Protein AF-A0A3D0DY41-F1 (afdb_monomer)

Sequence (118 aa):
APSTVELVRACVLKWLREGAAEPRDGEQPHQATGTLRCLPVLEVGIDTSFGDLGIDSLASVPLALELETASGVPIGAELLYDYPTVRELAAYIDIQRDSQRDSQRGGAPAPATAGAGN

Foldseek 3Di:
DPQLLVLLVVLVLVCLVVDQDPDPDDDDPPDPPCPPPDDPPPDQDQADFPVNVVCDLVNLAVSQVSSCVSLVFRGHSVVCVVVRGSNSVSVVSVVRVVVVVVCVVVPDPDPDDDDDDD

Nearest PDB structures (foldseek):
  7s6b-assembly1_E  TM=7.952E-01  e=5.444E-03  Streptomyces lasalocidi
  2xz1-assembly1_D  TM=8.265E-01  e=3.017E-02  Spinacia oleracea
  8h6s-assembly1_C  TM=7.955E-01  e=3.017E-02  Streptomyces halstedii
  8qrx-assembly1_A  TM=7.046E-01  e=4.839E-02  Streptomyces regensis
  7b2b-assembly1_A  TM=7.881E-01  e=1.486E-01  Xenorhabdus cabanillasii JM26

Solvent-accessible surface area (backbone atoms only — not comparable to full-atom values): 7452 Å² total; per-residue (Å²): 127,85,52,59,44,55,53,52,47,51,50,52,53,47,44,68,69,73,43,79,76,75,78,93,64,89,89,77,89,80,75,80,84,63,89,71,86,76,69,84,86,80,70,88,46,56,79,44,40,43,61,82,75,68,46,45,84,76,53,34,45,64,50,21,50,52,49,18,68,75,70,74,46,95,47,55,45,67,50,51,67,77,31,38,24,43,48,53,45,25,51,51,52,50,52,51,51,49,51,51,50,47,51,63,68,66,68,63,81,71,86,77,80,90,83,87,88,132

Secondary structure (DSSP, 8-state):
---HHHHHHHHHHHHHHH-SPPPSS-----------TT-------TT-BTTTTT--HHHHHHHHHHHHHHHSS---HHHHHH--BHHHHHHHHHHHHHHHHHHHHH------------

Structure (mmCIF, N/CA/C/O backbone):
data_AF-A0A3D0DY41-F1
#
_entry.id   AF-A0A3D0DY41-F1
#
loop_
_atom_site.group_PDB
_atom_site.id
_atom_site.type_symbol
_atom_site.label_atom_id
_atom_site.label_alt_id
_atom_site.label_comp_id
_atom_site.label_asym_id
_atom_site.label_entity_id
_atom_site.label_seq_id
_atom_site.pdbx_PDB_ins_code
_atom_site.Cartn_x
_atom_site.Cartn_y
_atom_site.Cartn_z
_atom_site.occupancy
_atom_site.B_iso_or_equiv
_atom_site.auth_seq_id
_atom_site.auth_comp_id
_atom_site.auth_asym_id
_atom_site.auth_atom_id
_atom_site.pdbx_PDB_model_num
ATOM 1 N N . ALA A 1 1 ? -16.839 5.447 5.499 1.00 45.06 1 ALA A N 1
ATOM 2 C CA . ALA A 1 1 ? -15.417 5.844 5.454 1.00 45.06 1 ALA A CA 1
ATOM 3 C C . ALA A 1 1 ? -14.803 5.199 4.220 1.00 45.06 1 ALA A C 1
ATOM 5 O O . ALA A 1 1 ? -15.272 4.114 3.884 1.00 45.06 1 ALA A O 1
ATOM 6 N N . PRO A 1 2 ? -13.853 5.838 3.517 1.00 60.34 2 PRO A N 1
ATOM 7 C CA . PRO A 1 2 ? -13.150 5.163 2.430 1.00 60.34 2 PRO A CA 1
ATOM 8 C C . PRO A 1 2 ? -12.522 3.881 2.986 1.00 60.34 2 PRO A C 1
ATOM 10 O O . PRO A 1 2 ? -11.922 3.904 4.062 1.00 60.34 2 PRO A O 1
ATOM 13 N N . SER A 1 3 ? -12.739 2.759 2.309 1.00 83.19 3 SER A N 1
ATOM 14 C CA . SER A 1 3 ? -12.147 1.480 2.696 1.00 83.19 3 SER A CA 1
ATOM 15 C C . SER A 1 3 ? -10.622 1.590 2.660 1.00 83.19 3 SER A C 1
ATOM 17 O O . SER A 1 3 ? -10.083 2.320 1.830 1.00 83.19 3 SER A O 1
ATOM 19 N N . THR A 1 4 ? -9.914 0.842 3.510 1.00 87.69 4 THR A N 1
ATOM 20 C CA . THR A 1 4 ? -8.437 0.772 3.513 1.00 87.69 4 THR A CA 1
ATOM 21 C C . THR A 1 4 ? -7.877 0.528 2.103 1.00 87.69 4 THR A C 1
ATOM 23 O O . THR A 1 4 ? -6.889 1.140 1.714 1.00 87.69 4 THR A O 1
ATOM 26 N N . VAL A 1 5 ? -8.594 -0.260 1.293 1.00 87.38 5 VAL A N 1
ATOM 27 C CA . VAL A 1 5 ? -8.327 -0.503 -0.136 1.00 87.38 5 VAL A CA 1
ATOM 28 C C . VAL A 1 5 ? -8.218 0.790 -0.952 1.00 87.38 5 VAL A C 1
ATOM 30 O O . VAL A 1 5 ? -7.272 0.956 -1.714 1.00 87.38 5 VAL A O 1
ATOM 33 N N . GLU A 1 6 ? -9.155 1.723 -0.782 1.00 87.38 6 GLU A N 1
ATOM 34 C CA . GLU A 1 6 ? -9.160 2.992 -1.520 1.00 87.38 6 GLU A CA 1
ATOM 35 C C . GLU A 1 6 ? -8.030 3.917 -1.062 1.00 87.38 6 GLU A C 1
ATOM 37 O O . GLU A 1 6 ? -7.478 4.649 -1.878 1.00 87.38 6 GLU A O 1
ATOM 42 N N . LEU A 1 7 ? -7.637 3.854 0.215 1.00 87.75 7 LEU A N 1
ATOM 43 C CA . LEU A 1 7 ? -6.477 4.593 0.717 1.00 87.75 7 LEU A CA 1
ATOM 44 C C . LEU A 1 7 ? -5.186 4.082 0.073 1.00 87.75 7 LEU A C 1
ATOM 46 O O . LEU A 1 7 ? -4.414 4.885 -0.450 1.00 87.75 7 LEU A O 1
ATOM 50 N N . VAL A 1 8 ? -4.974 2.763 0.073 1.00 87.38 8 VAL A N 1
ATOM 51 C CA . VAL A 1 8 ? -3.794 2.143 -0.550 1.00 87.38 8 VAL A CA 1
ATOM 52 C C . VAL A 1 8 ? -3.771 2.463 -2.043 1.00 87.38 8 VAL A C 1
ATOM 54 O O . VAL A 1 8 ? -2.768 2.957 -2.551 1.00 87.38 8 VAL A O 1
ATOM 57 N N . ARG A 1 9 ? -4.901 2.288 -2.736 1.00 87.94 9 ARG A N 1
ATOM 58 C CA . ARG A 1 9 ? -5.039 2.608 -4.162 1.00 87.94 9 ARG A CA 1
ATOM 59 C C . ARG A 1 9 ? -4.729 4.073 -4.464 1.00 87.94 9 ARG A C 1
ATOM 61 O O . ARG A 1 9 ? -3.968 4.356 -5.386 1.00 87.94 9 ARG A O 1
ATOM 68 N N . ALA A 1 10 ? -5.294 5.005 -3.699 1.00 86.75 10 ALA A N 1
ATOM 69 C CA . ALA A 1 10 ? -5.056 6.434 -3.882 1.00 86.75 10 ALA A CA 1
ATOM 70 C C . ALA A 1 10 ? -3.595 6.815 -3.606 1.00 86.75 10 ALA A C 1
ATOM 72 O O . ALA A 1 10 ? -3.042 7.644 -4.324 1.00 86.75 10 ALA A O 1
ATOM 73 N N . CYS A 1 11 ? -2.962 6.197 -2.605 1.00 87.31 11 CYS A N 1
ATOM 74 C CA . CYS A 1 11 ? -1.552 6.409 -2.285 1.00 87.31 11 CYS A CA 1
ATOM 75 C C . CYS A 1 11 ? -0.642 5.926 -3.424 1.00 87.31 11 CYS A C 1
ATOM 77 O O . CYS A 1 11 ? 0.195 6.690 -3.895 1.00 87.31 11 CYS A O 1
ATOM 79 N N . VAL A 1 12 ? -0.881 4.721 -3.948 1.00 84.56 12 VAL A N 1
ATOM 80 C CA . VAL A 1 12 ? -0.136 4.164 -5.089 1.00 84.56 12 VAL A CA 1
ATOM 81 C C . VAL A 1 12 ? -0.323 5.023 -6.342 1.00 84.56 12 VAL A C 1
ATOM 83 O O . VAL A 1 12 ? 0.650 5.378 -6.999 1.00 84.56 12 VAL A O 1
ATOM 86 N N . LEU A 1 13 ? -1.558 5.430 -6.657 1.00 84.81 13 LEU A N 1
ATOM 87 C CA . LEU A 1 13 ? -1.843 6.319 -7.791 1.00 84.81 13 LEU A CA 1
ATOM 88 C C . LEU A 1 13 ? -1.162 7.681 -7.650 1.00 84.81 13 LEU A C 1
ATOM 90 O O . LEU A 1 13 ? -0.638 8.217 -8.628 1.00 84.81 13 LEU A O 1
ATOM 94 N N . LYS A 1 14 ? -1.173 8.248 -6.441 1.00 84.38 14 LYS A N 1
ATOM 95 C CA . LYS A 1 14 ? -0.464 9.489 -6.134 1.00 84.38 14 LYS A CA 1
ATOM 96 C C . LYS A 1 14 ? 1.034 9.305 -6.370 1.00 84.38 14 LYS A C 1
ATOM 98 O O . LYS A 1 14 ? 1.616 10.095 -7.101 1.00 84.38 14 LYS A O 1
ATOM 103 N N . TRP A 1 15 ? 1.627 8.244 -5.834 1.00 82.88 15 TRP A N 1
ATOM 104 C CA . TRP A 1 15 ? 3.049 7.940 -5.984 1.00 82.88 15 TRP A CA 1
ATOM 105 C C . TRP A 1 15 ? 3.456 7.774 -7.458 1.00 82.88 15 TRP A C 1
ATOM 107 O O . TRP A 1 15 ? 4.412 8.396 -7.915 1.00 82.88 15 TRP A O 1
ATOM 117 N N . LEU A 1 16 ? 2.669 7.028 -8.242 1.00 79.44 16 LEU A N 1
ATOM 118 C CA . LEU A 1 16 ? 2.888 6.850 -9.683 1.00 79.44 16 LEU A CA 1
ATOM 119 C C . LEU A 1 16 ? 2.764 8.166 -10.469 1.00 79.44 16 LEU A C 1
ATOM 121 O O . LEU A 1 16 ? 3.457 8.354 -11.467 1.00 79.44 16 LEU A O 1
ATOM 125 N N . ARG A 1 17 ? 1.883 9.080 -10.039 1.00 77.50 17 ARG A N 1
ATOM 126 C CA . ARG A 1 17 ? 1.697 10.394 -10.673 1.00 77.50 17 ARG A CA 1
ATOM 127 C C . ARG A 1 17 ? 2.816 11.371 -10.330 1.00 77.50 17 ARG A C 1
ATOM 129 O O . ARG A 1 17 ? 3.235 12.123 -11.206 1.00 77.50 17 ARG A O 1
ATOM 136 N N . GLU A 1 18 ? 3.224 11.422 -9.069 1.00 75.88 18 GLU A N 1
ATOM 137 C CA . GLU A 1 18 ? 4.251 12.362 -8.608 1.00 75.88 18 GLU A CA 1
ATOM 138 C C . GLU A 1 18 ? 5.663 11.900 -8.995 1.00 75.88 18 GLU A C 1
ATOM 140 O O . GLU A 1 18 ? 6.578 12.717 -9.049 1.00 75.88 18 GLU A O 1
ATOM 145 N N . GLY A 1 19 ? 5.803 10.628 -9.386 1.00 63.12 19 GLY A N 1
ATOM 146 C CA . GLY A 1 19 ? 7.077 10.011 -9.719 1.00 63.12 19 GLY A CA 1
ATOM 147 C C . GLY A 1 19 ? 7.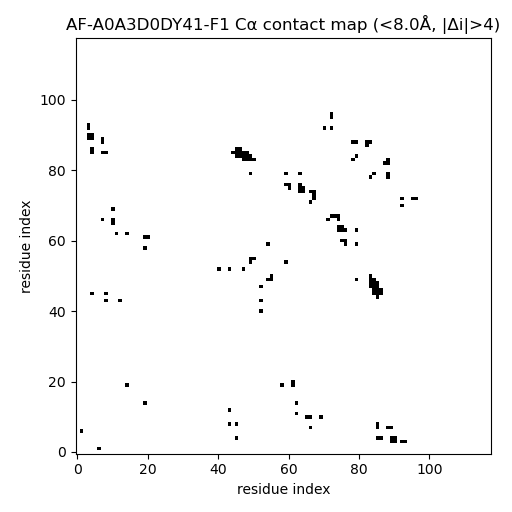794 9.591 -8.443 1.00 63.12 19 GLY A C 1
ATOM 148 O O . GLY A 1 19 ? 7.762 10.304 -7.441 1.00 63.12 19 GLY A O 1
ATOM 149 N N . ALA A 1 20 ? 8.414 8.409 -8.477 1.00 61.12 20 ALA A N 1
ATOM 150 C CA . ALA A 1 20 ? 9.213 7.881 -7.377 1.00 61.12 20 ALA A CA 1
ATOM 151 C C . ALA A 1 20 ? 10.115 8.986 -6.815 1.00 61.12 20 ALA A C 1
ATOM 153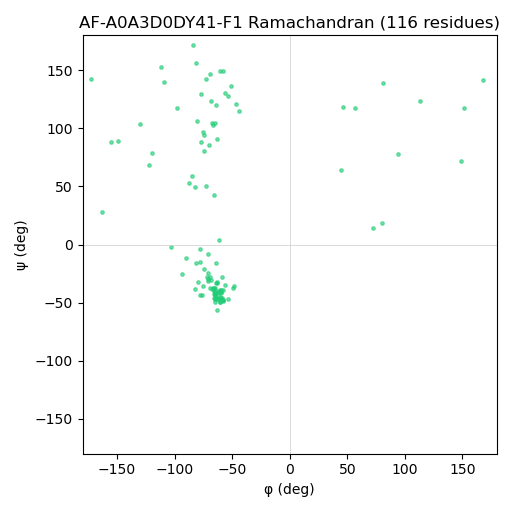 O O . ALA A 1 20 ? 10.963 9.501 -7.544 1.00 61.12 20 ALA A O 1
ATOM 154 N N . ALA A 1 21 ? 9.886 9.373 -5.555 1.00 49.88 21 ALA A N 1
ATOM 155 C CA . ALA A 1 21 ? 10.660 10.407 -4.886 1.00 49.88 21 ALA A CA 1
ATOM 156 C C . ALA A 1 21 ? 12.156 10.149 -5.119 1.00 49.88 21 ALA A C 1
ATOM 158 O O . ALA A 1 21 ? 12.652 9.063 -4.814 1.00 49.88 21 ALA A O 1
ATOM 159 N N . GLU A 1 22 ? 12.841 11.123 -5.721 1.00 47.94 22 GLU A N 1
ATOM 160 C CA . GLU A 1 22 ? 14.253 11.012 -6.077 1.00 47.94 22 GLU A CA 1
ATOM 161 C C . GLU A 1 22 ? 15.080 10.559 -4.854 1.00 47.94 22 GLU A C 1
ATOM 163 O O . GLU A 1 22 ? 14.852 11.053 -3.742 1.00 47.94 22 GLU A O 1
ATOM 168 N N . PRO A 1 23 ? 16.024 9.613 -5.016 1.00 51.62 23 PRO A N 1
ATOM 169 C CA . PRO A 1 23 ? 16.755 9.035 -3.896 1.00 51.62 23 PRO A CA 1
ATOM 170 C C . PRO A 1 23 ? 17.601 10.098 -3.183 1.00 51.62 23 PRO A C 1
ATOM 172 O O . PRO A 1 23 ? 18.503 10.703 -3.761 1.00 51.62 23 PRO A O 1
ATOM 175 N N . ARG A 1 24 ? 17.316 10.306 -1.892 1.00 53.88 24 ARG A N 1
ATOM 176 C CA . ARG A 1 24 ? 18.127 11.106 -0.962 1.00 53.88 24 ARG A CA 1
ATOM 177 C C . ARG A 1 24 ? 19.264 10.273 -0.362 1.00 53.88 24 ARG A C 1
ATOM 179 O O . ARG A 1 24 ? 19.298 10.103 0.845 1.00 53.88 24 ARG A O 1
ATOM 186 N N . ASP A 1 25 ? 20.142 9.722 -1.185 1.00 46.44 25 ASP A N 1
ATOM 187 C CA . ASP A 1 25 ? 21.561 9.531 -0.855 1.00 46.44 25 ASP A CA 1
ATOM 188 C C . ASP A 1 25 ? 22.275 9.032 -2.112 1.00 46.44 25 ASP A C 1
ATOM 190 O O . ASP A 1 25 ? 21.690 8.315 -2.924 1.00 46.44 25 ASP A O 1
ATOM 194 N N . GLY A 1 26 ? 23.501 9.499 -2.322 1.00 55.66 26 GLY A N 1
ATOM 195 C CA . GLY A 1 26 ? 24.220 9.341 -3.579 1.00 55.66 26 GLY A CA 1
ATOM 196 C C . GLY A 1 26 ? 24.408 7.888 -4.031 1.00 55.66 26 GLY A C 1
ATOM 197 O O . GLY A 1 26 ? 24.625 6.989 -3.228 1.00 55.66 26 GLY A O 1
ATOM 198 N N . GLU A 1 27 ? 24.453 7.742 -5.361 1.00 40.22 27 GLU A N 1
ATOM 199 C CA . GLU A 1 27 ? 25.106 6.654 -6.107 1.00 40.22 27 GLU A CA 1
ATOM 200 C C . GLU A 1 27 ? 24.239 5.437 -6.525 1.00 40.22 27 GLU A C 1
ATOM 202 O O . GLU A 1 27 ? 24.311 4.351 -5.964 1.00 40.22 27 GLU A O 1
ATOM 207 N N . GLN A 1 28 ? 23.441 5.606 -7.591 1.00 44.78 28 GLN A N 1
ATOM 208 C CA . GLN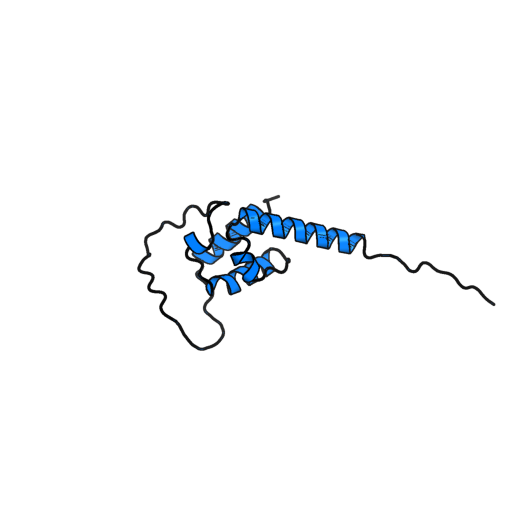 A 1 28 ? 23.664 5.079 -8.962 1.00 44.78 28 GLN A CA 1
ATOM 209 C C . GLN A 1 28 ? 22.317 4.830 -9.687 1.00 44.78 28 GLN A C 1
ATOM 211 O O . GLN A 1 28 ? 21.557 3.945 -9.291 1.00 44.78 28 GLN A O 1
ATOM 216 N N . PRO A 1 29 ? 22.020 5.517 -10.809 1.00 45.66 29 PRO A N 1
ATOM 217 C CA . PRO A 1 29 ? 20.887 5.181 -11.664 1.00 45.66 29 PRO A CA 1
ATOM 218 C C . PRO A 1 29 ? 21.244 3.957 -12.513 1.00 45.66 29 PRO A C 1
ATOM 220 O O .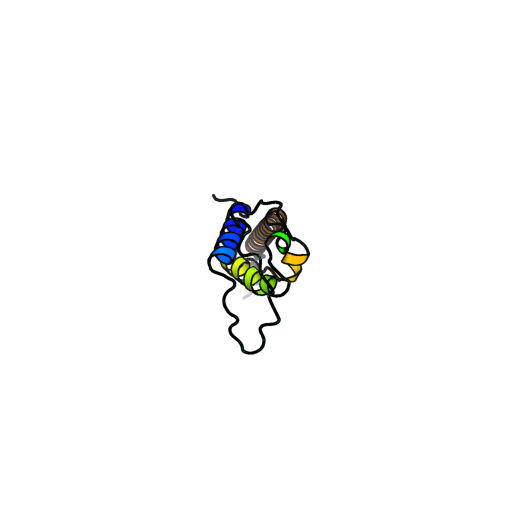 PRO A 1 29 ? 21.734 4.085 -13.639 1.00 45.66 29 PRO A O 1
ATOM 223 N N . HIS A 1 30 ? 21.008 2.745 -12.010 1.00 45.44 30 HIS A N 1
ATOM 224 C CA . HIS A 1 30 ? 21.042 1.590 -12.898 1.00 45.44 30 HIS A CA 1
ATOM 225 C C . HIS A 1 30 ? 19.773 1.582 -13.769 1.00 45.44 30 HIS A C 1
ATOM 227 O O . HIS A 1 30 ? 18.701 1.123 -13.402 1.00 45.44 30 HIS A O 1
ATOM 233 N N . GLN A 1 31 ? 19.909 2.154 -14.962 1.00 46.25 31 GLN A N 1
ATOM 234 C CA . GLN A 1 31 ? 19.230 1.707 -16.178 1.00 46.25 31 GLN A CA 1
ATOM 235 C C . GLN A 1 31 ? 17.736 1.364 -16.035 1.00 46.25 31 GLN A C 1
ATOM 237 O O . GLN A 1 31 ? 17.319 0.246 -16.335 1.00 46.25 31 GLN A O 1
ATOM 242 N N . ALA A 1 32 ? 16.898 2.344 -15.704 1.00 41.72 32 ALA A N 1
ATOM 243 C CA . ALA A 1 32 ? 15.503 2.272 -16.124 1.00 41.72 32 ALA A CA 1
ATOM 244 C C . ALA A 1 32 ? 15.444 2.578 -17.632 1.00 41.72 32 ALA A C 1
ATOM 246 O O . ALA A 1 32 ? 15.163 3.698 -18.059 1.00 41.72 32 ALA A O 1
ATOM 247 N N . THR A 1 33 ? 15.755 1.575 -18.462 1.00 45.91 33 THR A N 1
ATOM 248 C CA . THR A 1 33 ? 15.309 1.552 -19.862 1.00 45.91 33 THR A CA 1
ATOM 249 C C . THR A 1 33 ? 13.788 1.480 -19.831 1.00 45.91 33 THR A C 1
ATOM 251 O O . THR A 1 33 ? 13.196 0.413 -19.739 1.00 45.91 33 THR A O 1
ATOM 254 N N . GLY A 1 34 ? 13.151 2.644 -19.839 1.00 43.38 34 GLY A N 1
ATOM 255 C CA . GLY A 1 34 ? 11.705 2.782 -19.797 1.00 43.38 34 GLY A CA 1
ATOM 256 C C . GLY A 1 34 ? 11.207 3.553 -21.005 1.00 43.38 34 GLY A C 1
ATOM 257 O O . GLY A 1 34 ? 10.689 4.654 -20.869 1.00 43.38 34 GLY A O 1
ATOM 258 N N . THR A 1 35 ? 11.302 2.967 -22.198 1.00 44.31 35 THR A N 1
ATOM 259 C CA . THR A 1 35 ? 10.564 3.420 -23.395 1.00 44.31 35 THR A CA 1
ATOM 260 C C . THR A 1 35 ? 9.038 3.343 -23.212 1.00 44.31 35 THR A C 1
ATOM 262 O O . THR A 1 35 ? 8.280 3.686 -24.113 1.00 44.31 35 THR A O 1
ATOM 265 N N . LEU A 1 36 ? 8.529 2.976 -22.038 1.00 46.41 36 LEU A N 1
ATOM 266 C CA . LEU A 1 36 ? 7.101 2.849 -21.794 1.00 46.41 36 LEU A CA 1
ATOM 267 C C . LEU A 1 36 ? 6.441 4.166 -21.360 1.00 46.41 36 LEU A C 1
ATOM 269 O O . LEU A 1 36 ? 5.691 4.226 -20.393 1.00 46.41 36 LEU A O 1
ATOM 273 N N . ARG A 1 37 ? 6.645 5.236 -22.137 1.00 47.44 37 ARG A N 1
ATOM 274 C CA . ARG A 1 37 ? 5.804 6.445 -22.070 1.00 47.44 37 ARG A CA 1
ATOM 275 C C . ARG A 1 37 ? 4.522 6.273 -22.896 1.00 47.44 37 ARG A C 1
ATOM 277 O O . ARG A 1 37 ? 4.210 7.114 -23.735 1.00 47.44 37 ARG A O 1
ATOM 284 N N . CYS A 1 38 ? 3.807 5.160 -22.709 1.00 41.09 38 CYS A N 1
ATOM 285 C CA . CYS A 1 38 ? 2.511 4.943 -23.367 1.00 41.09 38 CYS A CA 1
ATOM 286 C C . CYS A 1 38 ? 1.623 3.841 -22.764 1.00 41.09 38 CYS A C 1
ATOM 288 O O . CYS A 1 38 ? 0.806 3.276 -23.485 1.00 41.09 38 CYS A O 1
ATOM 290 N N . LEU A 1 39 ? 1.717 3.542 -21.465 1.00 49.16 39 LEU A N 1
ATOM 291 C CA . LEU A 1 39 ? 0.600 2.862 -20.804 1.00 49.16 39 LEU A CA 1
ATOM 292 C C . LEU A 1 39 ? -0.240 3.914 -20.070 1.00 49.16 39 LEU A C 1
ATOM 294 O O . LEU A 1 39 ? 0.290 4.612 -19.202 1.00 49.16 39 LEU A O 1
ATOM 298 N N . PRO A 1 40 ? -1.521 4.109 -20.432 1.00 50.19 40 PRO A N 1
ATOM 299 C CA . PRO A 1 40 ? -2.401 4.958 -19.651 1.00 50.19 40 PRO A CA 1
ATOM 300 C C . PRO A 1 40 ? -2.586 4.303 -18.278 1.00 50.19 40 PRO A C 1
ATOM 302 O O . PRO A 1 40 ? -3.315 3.327 -18.147 1.00 50.19 40 PRO A O 1
ATOM 305 N N . VAL A 1 41 ? -1.929 4.857 -17.256 1.00 54.28 41 VAL A N 1
ATOM 306 C CA . VAL A 1 41 ? -2.070 4.538 -15.818 1.00 54.28 41 VAL A CA 1
ATOM 307 C C . VAL A 1 41 ? -3.462 4.922 -15.282 1.00 54.28 41 VAL A C 1
ATOM 309 O O . VAL A 1 41 ? -3.617 5.559 -14.244 1.00 54.28 41 VAL A O 1
ATOM 312 N N . LEU A 1 42 ? -4.514 4.634 -16.044 1.00 52.12 42 LEU A N 1
ATOM 313 C CA . LEU A 1 42 ? -5.853 5.138 -15.764 1.00 52.12 42 LEU A CA 1
ATOM 314 C C . LEU A 1 42 ? -6.667 4.206 -14.871 1.00 52.12 42 LEU A C 1
ATOM 316 O O . LEU A 1 42 ? -7.662 4.656 -14.311 1.00 52.12 42 LEU A O 1
ATOM 320 N N . GLU A 1 43 ? -6.225 2.970 -14.637 1.00 59.50 43 GLU A N 1
ATOM 321 C CA . GLU A 1 43 ? -6.942 2.083 -13.729 1.00 59.50 43 GLU A CA 1
ATOM 322 C C . GLU A 1 43 ? -5.996 1.111 -13.019 1.00 59.50 43 GLU A C 1
ATOM 324 O O . GLU A 1 43 ? -5.737 0.007 -13.480 1.00 59.50 43 GLU A O 1
ATOM 329 N N . VAL A 1 44 ? -5.470 1.528 -11.862 1.00 67.88 44 VAL A N 1
ATOM 330 C CA . VAL A 1 44 ? -4.936 0.565 -10.890 1.00 67.88 44 VAL A CA 1
ATOM 331 C C . VAL A 1 44 ? -6.130 -0.238 -10.383 1.00 67.88 44 VAL A C 1
ATOM 333 O O . VAL A 1 44 ? -6.947 0.276 -9.604 1.00 67.88 44 VAL A O 1
ATOM 336 N N . GLY A 1 45 ? -6.265 -1.463 -10.884 1.00 72.25 45 GLY A N 1
ATOM 337 C CA . GLY A 1 45 ? -7.224 -2.434 -10.388 1.00 72.25 45 GLY A CA 1
ATOM 338 C C . GLY A 1 45 ? -6.812 -2.898 -8.996 1.00 72.25 45 GLY A C 1
ATOM 339 O O . GLY A 1 45 ? -5.632 -3.007 -8.677 1.00 72.25 45 GLY A O 1
ATOM 340 N N . ILE A 1 46 ? -7.789 -3.199 -8.144 1.00 80.31 46 ILE A N 1
ATOM 341 C CA . ILE A 1 46 ? -7.520 -3.723 -6.793 1.00 80.31 46 ILE A CA 1
ATOM 342 C C . ILE A 1 46 ? -6.839 -5.104 -6.804 1.00 80.31 46 ILE A C 1
ATOM 344 O O . ILE A 1 46 ? -6.315 -5.533 -5.782 1.00 80.31 46 ILE A O 1
ATOM 348 N N . ASP A 1 47 ? -6.876 -5.777 -7.955 1.00 79.69 47 ASP A N 1
ATOM 349 C CA . ASP A 1 47 ? -6.267 -7.080 -8.245 1.00 79.69 47 ASP A CA 1
ATOM 350 C C . ASP A 1 47 ? -4.977 -6.946 -9.077 1.00 79.69 47 ASP A C 1
ATOM 352 O O . ASP A 1 47 ? -4.325 -7.932 -9.395 1.00 79.69 47 ASP A O 1
ATOM 356 N N . THR A 1 48 ? -4.606 -5.720 -9.464 1.00 80.56 48 THR A N 1
ATOM 357 C CA . THR A 1 48 ? -3.417 -5.479 -10.282 1.00 80.56 48 THR A CA 1
ATOM 358 C C . THR A 1 48 ? -2.169 -5.577 -9.419 1.00 80.56 48 THR A C 1
ATOM 360 O O . THR A 1 48 ? -2.073 -4.927 -8.373 1.00 80.56 48 THR A O 1
ATOM 363 N N . SER A 1 49 ? -1.203 -6.364 -9.888 1.00 80.75 49 SER A N 1
ATOM 364 C CA . SER A 1 49 ? 0.077 -6.532 -9.213 1.00 80.75 49 SER A CA 1
ATOM 365 C C . SER A 1 49 ? 0.959 -5.288 -9.342 1.00 80.75 49 SER A C 1
ATOM 367 O O . SER A 1 49 ? 1.042 -4.692 -10.415 1.00 80.75 49 SER A O 1
ATOM 369 N N . PHE A 1 50 ? 1.705 -4.936 -8.294 1.00 79.00 50 PHE A N 1
ATOM 370 C CA . PHE A 1 50 ? 2.635 -3.798 -8.310 1.00 79.00 50 PHE A CA 1
ATOM 371 C C . PHE A 1 50 ? 3.684 -3.896 -9.432 1.00 79.00 50 PHE A C 1
ATOM 373 O O . PHE A 1 50 ? 4.009 -2.889 -10.059 1.00 79.00 50 PHE A O 1
ATOM 380 N N . GLY A 1 51 ? 4.140 -5.109 -9.760 1.00 74.25 51 GLY A N 1
ATOM 381 C CA . GLY A 1 51 ? 5.052 -5.336 -10.887 1.00 74.25 51 GLY A CA 1
ATOM 382 C C . GLY A 1 51 ? 4.445 -5.003 -12.257 1.00 74.25 51 GLY A C 1
ATOM 383 O O . GLY A 1 51 ? 5.149 -4.492 -13.124 1.00 74.25 51 GLY A O 1
ATOM 384 N N . ASP A 1 52 ? 3.137 -5.209 -12.444 1.00 77.62 52 ASP A N 1
ATOM 385 C CA . ASP A 1 52 ? 2.425 -4.849 -13.684 1.00 77.62 52 ASP A CA 1
ATOM 386 C C . ASP A 1 52 ? 2.314 -3.321 -13.845 1.00 77.62 52 ASP A C 1
ATOM 388 O O . ASP A 1 52 ? 2.347 -2.784 -14.950 1.00 77.62 52 ASP A O 1
ATOM 392 N N . LEU A 1 53 ? 2.299 -2.600 -12.718 1.00 73.94 53 LEU A N 1
ATOM 393 C CA . LEU A 1 53 ? 2.345 -1.135 -12.664 1.00 73.94 53 LEU A CA 1
ATOM 394 C C . LEU A 1 53 ? 3.756 -0.562 -12.891 1.00 73.94 53 LEU A C 1
ATOM 396 O O . LEU A 1 53 ? 3.914 0.659 -12.935 1.00 73.94 53 LEU A O 1
ATOM 400 N N . GLY A 1 54 ? 4.778 -1.414 -13.023 1.00 73.38 54 GLY A N 1
ATOM 401 C CA . GLY A 1 54 ? 6.175 -1.000 -13.166 1.00 73.38 54 GLY A CA 1
ATOM 402 C C . GLY A 1 54 ? 6.858 -0.621 -11.849 1.00 73.38 54 GLY A C 1
ATOM 403 O O . GLY A 1 54 ? 7.883 0.061 -11.871 1.00 73.38 54 GLY A O 1
ATOM 404 N N . ILE A 1 55 ? 6.309 -1.040 -10.702 1.00 74.00 55 ILE A N 1
ATOM 405 C CA . ILE A 1 55 ? 6.980 -0.912 -9.403 1.00 74.00 55 ILE A CA 1
ATOM 406 C C . ILE A 1 55 ? 7.990 -2.057 -9.288 1.00 74.00 55 ILE A C 1
ATOM 408 O O . ILE A 1 55 ? 7.628 -3.217 -9.108 1.00 74.00 55 ILE A O 1
ATOM 412 N N . ASP A 1 56 ? 9.266 -1.712 -9.422 1.00 75.81 56 ASP A N 1
ATOM 413 C CA . ASP A 1 56 ? 10.397 -2.636 -9.316 1.00 75.81 56 ASP A CA 1
ATOM 414 C C . ASP A 1 56 ? 10.839 -2.855 -7.847 1.00 75.81 56 ASP A C 1
ATOM 416 O O . ASP A 1 56 ? 10.386 -2.150 -6.934 1.00 75.81 56 ASP A O 1
ATOM 420 N N . SER A 1 57 ? 11.748 -3.807 -7.586 1.00 69.25 57 SER A N 1
ATOM 421 C CA . SER A 1 57 ? 12.287 -4.115 -6.247 1.00 69.25 57 SER A CA 1
ATOM 422 C C . SER A 1 57 ? 12.765 -2.869 -5.497 1.00 69.25 57 SER A C 1
ATOM 424 O O . SER A 1 57 ? 12.558 -2.745 -4.292 1.00 69.25 57 SER A O 1
ATOM 426 N N . LEU A 1 58 ? 13.364 -1.916 -6.213 1.00 73.75 58 LEU A N 1
ATOM 427 C CA . LEU A 1 58 ? 13.895 -0.679 -5.626 1.00 73.75 58 LEU A CA 1
ATOM 428 C C . LEU A 1 58 ? 12.826 0.371 -5.366 1.00 73.75 58 LEU A C 1
ATOM 430 O O . LEU A 1 58 ? 12.929 1.124 -4.404 1.00 73.75 58 LEU A O 1
ATOM 434 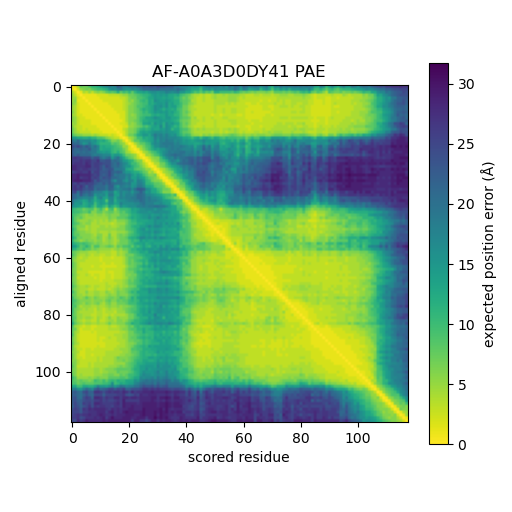N N . ALA A 1 59 ? 11.791 0.407 -6.205 1.00 77.19 59 ALA A N 1
ATOM 435 C CA . ALA A 1 59 ? 10.633 1.273 -6.022 1.00 77.19 59 ALA A CA 1
ATOM 436 C C . ALA A 1 59 ? 9.709 0.773 -4.898 1.00 77.19 59 ALA A C 1
ATOM 438 O O . ALA A 1 59 ? 8.961 1.558 -4.317 1.00 77.19 59 ALA A O 1
ATOM 439 N N . SER A 1 60 ? 9.798 -0.516 -4.555 1.00 81.38 60 SER A N 1
ATOM 440 C CA . SER A 1 60 ? 8.994 -1.145 -3.504 1.00 81.38 60 SER A CA 1
ATOM 441 C C . SER A 1 60 ? 9.316 -0.587 -2.112 1.00 81.38 60 SER A C 1
ATOM 443 O O . SER A 1 60 ? 8.412 -0.363 -1.316 1.00 81.38 60 SER A O 1
ATOM 445 N N . VAL A 1 61 ? 10.587 -0.291 -1.820 1.00 83.44 61 VAL A N 1
ATOM 446 C CA . VAL A 1 61 ? 11.022 0.248 -0.516 1.00 83.44 61 VAL A CA 1
ATOM 447 C C . VAL A 1 61 ? 10.415 1.627 -0.195 1.00 83.44 61 VAL A C 1
ATOM 449 O O . VAL A 1 61 ? 9.762 1.755 0.841 1.00 83.44 61 VAL A O 1
ATOM 452 N N . PRO A 1 62 ? 10.576 2.669 -1.037 1.00 82.81 62 PRO A N 1
ATOM 453 C CA . PRO A 1 62 ? 10.007 3.986 -0.751 1.00 82.81 62 PRO A CA 1
ATOM 454 C C . PRO A 1 62 ? 8.475 3.996 -0.811 1.00 82.81 62 PRO A C 1
ATOM 456 O O . PRO A 1 62 ? 7.849 4.760 -0.080 1.00 82.81 62 PRO A O 1
ATOM 459 N N . LEU A 1 63 ? 7.857 3.150 -1.644 1.00 84.25 63 LEU A N 1
ATOM 460 C CA . LEU A 1 63 ? 6.401 3.002 -1.667 1.00 84.25 63 LEU A CA 1
ATOM 461 C C . LEU A 1 63 ? 5.876 2.410 -0.355 1.00 84.25 63 LEU A C 1
ATOM 463 O O . LEU A 1 63 ? 4.870 2.885 0.171 1.00 84.25 63 LEU A O 1
ATOM 467 N N . ALA A 1 64 ? 6.566 1.398 0.178 1.00 86.44 64 ALA A N 1
ATOM 468 C CA . ALA A 1 64 ? 6.236 0.809 1.465 1.00 86.44 64 ALA A CA 1
ATOM 469 C C . ALA A 1 64 ? 6.270 1.883 2.563 1.00 86.44 64 ALA A C 1
ATOM 471 O O . ALA A 1 64 ? 5.265 2.070 3.236 1.00 86.44 64 ALA A O 1
ATOM 472 N N . LEU A 1 65 ? 7.330 2.696 2.631 1.00 86.00 65 LEU A N 1
ATOM 473 C CA . LEU A 1 65 ? 7.462 3.783 3.612 1.00 86.00 65 LEU A CA 1
ATOM 474 C C . LEU A 1 65 ? 6.357 4.856 3.510 1.00 86.00 65 LEU A C 1
ATOM 476 O O . LEU A 1 65 ? 5.860 5.360 4.522 1.00 86.00 65 LEU A O 1
ATOM 480 N N . GLU A 1 66 ? 5.942 5.213 2.294 1.00 86.38 66 GLU A N 1
ATOM 481 C CA . GLU A 1 66 ? 4.811 6.127 2.078 1.00 86.38 66 GLU A CA 1
ATOM 482 C C . GLU A 1 66 ? 3.494 5.514 2.575 1.00 86.38 66 GLU A C 1
ATOM 484 O O . GLU A 1 66 ? 2.702 6.183 3.246 1.00 86.38 66 GLU A O 1
ATOM 489 N N . LEU A 1 67 ? 3.271 4.223 2.309 1.00 87.56 67 LEU A N 1
ATOM 490 C CA . LEU A 1 67 ? 2.108 3.488 2.807 1.00 87.56 67 LEU A CA 1
ATOM 491 C C . LEU A 1 67 ? 2.139 3.333 4.328 1.00 87.56 67 LEU A C 1
ATOM 493 O O . LEU A 1 67 ? 1.091 3.471 4.963 1.00 87.56 67 LEU A O 1
ATOM 497 N N . GLU A 1 68 ? 3.310 3.114 4.927 1.00 88.44 68 GLU A N 1
ATOM 498 C CA . GLU A 1 68 ? 3.509 3.122 6.380 1.00 88.44 68 GLU A CA 1
ATOM 499 C C . GLU A 1 68 ? 3.085 4.457 6.973 1.00 88.44 68 GLU A C 1
ATOM 501 O O . GLU A 1 68 ? 2.303 4.510 7.921 1.00 88.44 68 GLU A O 1
ATOM 506 N N . THR A 1 69 ? 3.537 5.549 6.364 1.00 86.56 69 THR A N 1
ATOM 507 C CA . THR A 1 69 ? 3.235 6.909 6.814 1.00 86.56 69 THR A CA 1
ATOM 508 C C . THR A 1 69 ? 1.746 7.236 6.666 1.00 86.56 69 THR A C 1
ATOM 510 O O . THR A 1 69 ? 1.149 7.844 7.555 1.00 86.56 69 THR A O 1
ATOM 513 N N . ALA A 1 70 ? 1.113 6.804 5.572 1.00 86.94 70 ALA A N 1
ATOM 514 C CA . ALA A 1 70 ? -0.304 7.053 5.310 1.00 86.94 70 ALA A CA 1
ATOM 515 C C . ALA A 1 70 ? -1.245 6.181 6.163 1.00 86.94 70 ALA A C 1
ATOM 517 O O . ALA A 1 70 ? -2.328 6.627 6.555 1.00 86.94 70 ALA A O 1
ATOM 518 N N . SER A 1 71 ? -0.864 4.930 6.438 1.00 86.50 71 SER A N 1
ATOM 519 C CA . SER A 1 71 ? -1.691 3.964 7.177 1.00 86.50 71 SER A CA 1
ATOM 520 C C . SER A 1 71 ? -1.400 3.933 8.682 1.00 86.50 71 SER A C 1
ATOM 522 O O . SER A 1 71 ? -2.296 3.605 9.470 1.00 86.50 71 SER A O 1
ATOM 524 N N . GLY A 1 72 ? -0.186 4.311 9.088 1.00 86.81 72 GLY A N 1
ATOM 525 C CA . GLY A 1 72 ? 0.334 4.191 10.451 1.00 86.81 72 GLY A CA 1
ATOM 526 C C . GLY A 1 72 ? 0.665 2.752 10.862 1.00 86.81 72 GLY A C 1
ATOM 527 O O . GLY A 1 72 ? 0.793 2.478 12.054 1.00 86.81 72 GLY A O 1
ATOM 528 N N . VAL A 1 73 ? 0.734 1.823 9.907 1.00 87.94 73 VAL A N 1
ATOM 529 C CA . VAL A 1 73 ? 1.081 0.411 10.121 1.00 87.94 73 VAL A CA 1
ATOM 530 C C . VAL A 1 73 ? 2.462 0.164 9.529 1.00 87.94 73 VAL A C 1
ATOM 532 O O . VAL A 1 73 ? 2.711 0.672 8.444 1.00 87.94 73 VAL A O 1
ATOM 535 N N . PRO A 1 74 ? 3.340 -0.613 10.182 1.00 85.12 74 PRO A N 1
ATOM 536 C CA . PRO A 1 74 ? 4.611 -0.978 9.583 1.00 85.12 74 PRO A CA 1
ATOM 537 C C . PRO A 1 74 ? 4.410 -1.932 8.392 1.00 85.12 74 PRO A C 1
ATOM 539 O O . PRO A 1 74 ? 3.800 -2.997 8.525 1.00 85.12 74 PRO A O 1
ATOM 542 N N . ILE A 1 75 ? 4.925 -1.537 7.235 1.00 85.94 75 ILE A N 1
ATOM 543 C CA . ILE A 1 75 ? 4.835 -2.181 5.926 1.00 85.94 75 ILE A CA 1
ATOM 544 C C . ILE A 1 75 ? 6.264 -2.251 5.391 1.00 85.94 75 ILE A C 1
ATOM 546 O O . ILE A 1 75 ? 6.825 -1.257 4.94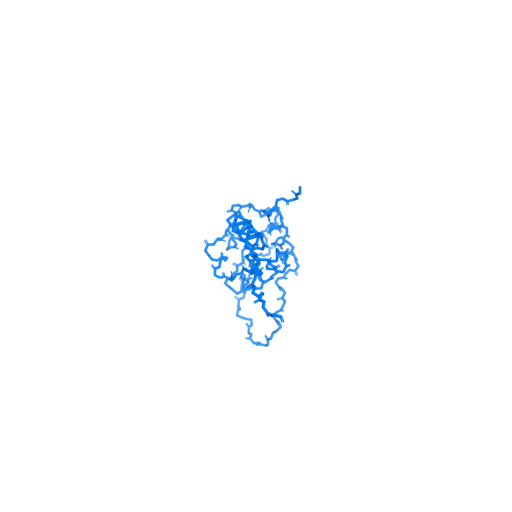7 1.00 85.94 75 ILE A O 1
ATOM 550 N N . GLY A 1 76 ? 6.867 -3.436 5.438 1.00 84.06 76 GLY A N 1
ATOM 551 C CA . GLY A 1 76 ? 8.173 -3.677 4.831 1.00 84.06 76 GLY A CA 1
ATOM 552 C C . GLY A 1 76 ? 8.068 -3.937 3.328 1.00 84.06 76 GLY A C 1
ATOM 553 O O . GLY A 1 76 ? 7.050 -4.426 2.842 1.00 84.06 76 GLY A O 1
ATOM 554 N N . ALA A 1 77 ? 9.154 -3.694 2.594 1.00 81.31 77 ALA A N 1
ATOM 555 C CA . ALA A 1 77 ? 9.238 -4.017 1.166 1.00 81.31 77 ALA A CA 1
ATOM 556 C C . ALA A 1 77 ? 9.018 -5.515 0.870 1.00 81.31 77 ALA A C 1
ATOM 558 O O . ALA A 1 77 ? 8.503 -5.863 -0.186 1.00 81.31 77 ALA A O 1
ATOM 559 N N . GLU A 1 78 ? 9.350 -6.395 1.819 1.00 85.50 78 GLU A N 1
ATOM 560 C CA . GLU A 1 78 ? 9.090 -7.837 1.718 1.00 85.50 78 GLU A CA 1
ATOM 561 C C . GLU A 1 78 ? 7.589 -8.156 1.647 1.00 85.50 78 GLU A C 1
ATOM 563 O O . GLU A 1 78 ? 7.180 -9.052 0.917 1.00 85.50 78 GLU A O 1
ATOM 568 N N . LEU A 1 79 ? 6.742 -7.357 2.307 1.00 86.00 79 LEU A N 1
ATOM 569 C CA . LEU A 1 79 ? 5.289 -7.518 2.238 1.00 86.00 79 LEU A CA 1
ATOM 570 C C . LEU A 1 79 ? 4.721 -7.090 0.886 1.00 86.00 79 LEU A C 1
ATOM 572 O O . LEU A 1 79 ? 3.699 -7.617 0.480 1.00 86.00 79 LEU A O 1
ATOM 576 N N . LEU A 1 80 ? 5.362 -6.161 0.171 1.00 82.00 80 LEU A N 1
ATOM 577 C CA . LEU A 1 80 ? 4.947 -5.825 -1.197 1.00 82.00 80 LEU A CA 1
ATOM 578 C C . LEU A 1 80 ? 5.272 -6.958 -2.181 1.00 82.00 80 LEU A C 1
ATOM 580 O O . LEU A 1 80 ? 4.625 -7.064 -3.220 1.00 82.00 80 LEU A O 1
ATOM 584 N N . TYR A 1 81 ? 6.260 -7.796 -1.853 1.00 80.88 81 TYR A N 1
ATOM 585 C CA . TYR A 1 81 ? 6.551 -9.029 -2.584 1.00 80.88 81 TYR A CA 1
ATOM 586 C C . TYR A 1 81 ? 5.582 -10.158 -2.226 1.00 80.88 81 TYR A C 1
ATOM 588 O O . TYR A 1 81 ? 5.116 -10.853 -3.126 1.00 80.88 81 TYR A O 1
ATOM 596 N N . ASP A 1 82 ? 5.284 -10.334 -0.936 1.00 85.94 82 ASP A N 1
ATOM 597 C CA . ASP A 1 82 ? 4.358 -11.365 -0.440 1.00 85.94 82 ASP A CA 1
ATOM 598 C C . ASP A 1 82 ? 2.903 -11.066 -0.842 1.00 85.94 82 ASP A C 1
ATOM 600 O O . ASP A 1 82 ? 2.156 -11.962 -1.227 1.00 85.94 82 ASP A O 1
ATOM 604 N N . TYR A 1 83 ? 2.532 -9.783 -0.835 1.00 87.56 83 TYR A N 1
ATOM 605 C CA . TYR A 1 83 ? 1.215 -9.263 -1.196 1.00 87.56 83 TYR A CA 1
ATOM 606 C C . TYR A 1 83 ? 1.340 -8.309 -2.386 1.00 87.56 83 TYR A C 1
ATOM 608 O O . TYR A 1 83 ? 1.323 -7.086 -2.210 1.00 87.56 83 TYR A O 1
ATOM 616 N N . PRO A 1 84 ? 1.460 -8.839 -3.616 1.00 84.81 84 PRO A N 1
ATOM 617 C CA . PRO A 1 84 ? 1.697 -8.022 -4.796 1.00 84.81 84 PRO A CA 1
ATOM 618 C C . PRO A 1 84 ? 0.482 -7.181 -5.203 1.00 84.81 84 PRO A C 1
ATOM 620 O O . PRO A 1 84 ? 0.626 -6.351 -6.095 1.00 84.81 84 PRO A O 1
ATOM 623 N N . THR A 1 85 ? -0.698 -7.367 -4.594 1.00 86.50 85 THR A N 1
ATOM 624 C CA . THR A 1 85 ? -1.931 -6.649 -4.954 1.00 86.50 85 THR A CA 1
ATOM 625 C C . THR A 1 85 ? -2.417 -5.674 -3.877 1.00 86.50 85 THR A C 1
ATOM 627 O O . THR A 1 85 ? -2.234 -5.857 -2.670 1.00 86.50 85 THR A O 1
ATOM 630 N N . VAL A 1 86 ? -3.137 -4.632 -4.315 1.00 86.88 86 VAL A N 1
ATOM 631 C CA . VAL A 1 86 ? -3.759 -3.627 -3.430 1.00 86.88 86 VAL A CA 1
ATOM 632 C C . VAL A 1 86 ? -4.752 -4.268 -2.458 1.00 86.88 86 VAL A C 1
ATOM 634 O O . VAL A 1 86 ? -4.833 -3.860 -1.298 1.00 86.88 86 VAL A O 1
ATOM 637 N N . ARG A 1 87 ? -5.527 -5.257 -2.922 1.00 88.12 87 ARG A N 1
ATOM 638 C CA . ARG A 1 87 ? -6.517 -5.969 -2.105 1.00 88.12 87 ARG A CA 1
ATOM 639 C C . ARG A 1 87 ? -5.860 -6.679 -0.928 1.00 88.12 87 ARG A C 1
ATOM 641 O O . ARG A 1 87 ? -6.337 -6.538 0.197 1.00 88.12 87 ARG A O 1
ATOM 648 N N . GLU A 1 88 ? -4.806 -7.441 -1.191 1.00 89.12 88 GLU A N 1
ATOM 649 C CA . GLU A 1 88 ? -4.109 -8.223 -0.169 1.00 89.12 88 GLU A CA 1
ATOM 650 C C . GLU A 1 88 ? -3.423 -7.312 0.849 1.00 89.12 88 GLU A C 1
ATOM 652 O O . GLU A 1 88 ? -3.621 -7.465 2.056 1.00 89.12 88 GLU A O 1
ATOM 657 N N . LEU A 1 89 ? -2.724 -6.281 0.368 1.00 87.50 89 LEU A N 1
ATOM 658 C CA . LEU A 1 89 ? -2.052 -5.321 1.238 1.00 87.50 89 LEU A CA 1
ATOM 659 C C . LEU A 1 89 ? -3.041 -4.558 2.130 1.00 87.50 89 LEU A C 1
ATOM 661 O O . LEU A 1 89 ? -2.798 -4.344 3.318 1.00 87.50 89 LEU A O 1
ATOM 665 N N . ALA A 1 90 ? -4.194 -4.174 1.581 1.00 89.94 90 ALA A N 1
ATOM 666 C CA . ALA A 1 90 ? -5.241 -3.513 2.349 1.00 89.94 90 ALA A CA 1
ATOM 667 C C . ALA A 1 90 ? -5.853 -4.423 3.423 1.00 89.94 90 ALA A C 1
ATOM 669 O O . ALA A 1 90 ? -6.156 -3.936 4.513 1.00 89.94 90 ALA A O 1
ATOM 670 N N . ALA A 1 91 ? -6.022 -5.718 3.137 1.00 90.19 91 ALA A N 1
ATOM 671 C CA . ALA A 1 91 ? -6.487 -6.690 4.122 1.00 90.19 91 ALA A CA 1
ATOM 672 C C . ALA A 1 91 ? -5.472 -6.851 5.265 1.00 90.19 91 ALA A C 1
ATOM 674 O O . ALA A 1 91 ? -5.859 -6.822 6.432 1.00 90.19 91 ALA A O 1
ATOM 675 N N . TYR A 1 92 ? -4.177 -6.923 4.945 1.00 89.88 92 TYR A N 1
ATOM 676 C CA . TYR A 1 92 ? -3.110 -6.969 5.947 1.00 89.88 92 TYR A CA 1
ATOM 677 C C . TYR A 1 92 ? -3.108 -5.730 6.856 1.00 89.88 92 TYR A C 1
ATOM 679 O O . TYR A 1 92 ? -3.054 -5.855 8.080 1.00 89.88 92 TYR A O 1
ATOM 687 N N . ILE A 1 93 ? -3.237 -4.527 6.283 1.00 89.56 93 ILE A N 1
ATOM 688 C CA . ILE A 1 93 ? -3.317 -3.275 7.057 1.00 89.56 93 ILE A CA 1
ATOM 689 C C . ILE A 1 93 ? -4.517 -3.292 8.010 1.00 89.56 93 ILE A C 1
ATOM 691 O O . ILE A 1 93 ? -4.398 -2.834 9.147 1.00 89.56 93 ILE A O 1
ATOM 695 N N . ASP A 1 94 ? -5.666 -3.804 7.568 1.00 90.12 94 ASP A N 1
ATOM 696 C CA . ASP A 1 94 ? -6.870 -3.897 8.399 1.00 90.12 94 ASP A CA 1
ATOM 697 C C . ASP A 1 94 ? -6.652 -4.827 9.603 1.00 90.12 94 ASP A C 1
ATOM 699 O O . ASP A 1 94 ? -6.880 -4.422 10.745 1.00 90.12 94 ASP A O 1
ATOM 703 N N . ILE A 1 95 ? -6.081 -6.013 9.361 1.00 90.50 95 ILE A N 1
ATOM 704 C CA . ILE A 1 95 ? -5.733 -6.998 10.399 1.00 90.50 95 ILE A CA 1
ATOM 705 C C . ILE A 1 95 ? -4.731 -6.414 11.398 1.00 90.50 95 ILE A C 1
ATOM 707 O O . ILE A 1 95 ? -4.909 -6.544 12.611 1.00 90.50 95 ILE A O 1
ATOM 711 N N . GLN A 1 96 ? -3.691 -5.733 10.913 1.00 90.69 96 GLN A N 1
ATOM 712 C CA . GLN A 1 96 ? -2.695 -5.107 11.781 1.00 90.69 96 GLN A CA 1
ATOM 713 C C . GLN A 1 96 ? -3.309 -3.987 12.619 1.00 90.69 96 GLN A C 1
ATOM 715 O O . GLN A 1 96 ? -3.017 -3.882 13.810 1.00 90.69 96 GLN A O 1
ATOM 720 N N . ARG A 1 97 ? -4.188 -3.159 12.042 1.00 88.19 97 ARG A N 1
ATOM 721 C CA . ARG A 1 97 ? -4.894 -2.113 12.797 1.00 88.19 97 ARG A CA 1
ATOM 722 C C . ARG A 1 97 ? -5.793 -2.697 13.874 1.00 88.19 97 ARG A C 1
ATOM 724 O O . ARG A 1 97 ? -5.818 -2.143 14.972 1.00 88.19 97 ARG A O 1
ATOM 731 N N . ASP A 1 98 ? -6.511 -3.773 13.576 1.00 89.00 98 ASP A N 1
ATOM 732 C CA . ASP A 1 98 ? -7.347 -4.464 14.558 1.00 89.00 98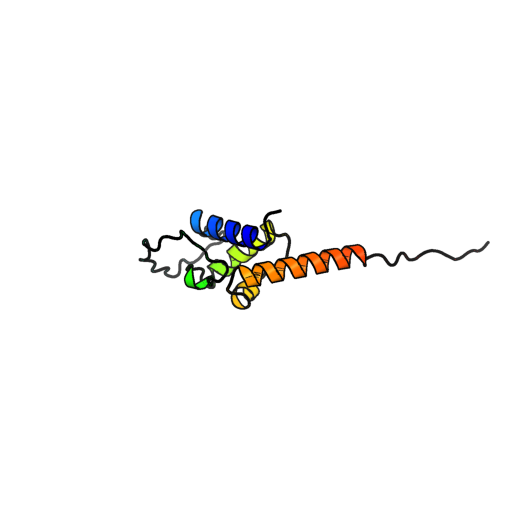 ASP A CA 1
ATOM 733 C C . ASP A 1 98 ? -6.496 -5.071 15.683 1.00 89.00 98 ASP A C 1
ATOM 735 O O . ASP A 1 98 ? -6.740 -4.806 16.857 1.00 89.00 98 ASP A O 1
ATOM 739 N N . SER A 1 99 ? -5.393 -5.733 15.332 1.00 88.19 99 SER A N 1
ATOM 740 C CA . SER A 1 99 ? -4.436 -6.301 16.292 1.00 88.19 99 SER A CA 1
ATOM 741 C C . SER A 1 99 ? -3.823 -5.234 17.207 1.00 88.19 99 SER A C 1
ATOM 743 O O . SER A 1 99 ? -3.711 -5.429 18.419 1.00 88.19 99 SER A O 1
ATOM 745 N N . GLN A 1 100 ? -3.466 -4.065 16.662 1.00 85.31 100 GLN A N 1
ATOM 746 C CA . GLN A 1 100 ? -2.975 -2.933 17.456 1.00 85.31 100 GLN A CA 1
ATOM 747 C C . GLN A 1 100 ? -4.069 -2.350 18.364 1.00 85.31 100 GLN A C 1
ATOM 749 O O . GLN A 1 100 ? -3.795 -1.980 19.505 1.00 85.31 100 GLN A O 1
ATOM 754 N N . ARG A 1 101 ? -5.322 -2.281 17.893 1.00 84.81 101 ARG A N 1
ATOM 755 C CA . ARG A 1 101 ? -6.478 -1.836 18.694 1.00 84.81 101 ARG A CA 1
ATOM 756 C C . ARG A 1 101 ? -6.764 -2.785 19.850 1.00 84.81 101 ARG A C 1
ATOM 758 O O . ARG A 1 101 ? -7.036 -2.304 20.951 1.00 84.81 101 ARG A O 1
ATOM 765 N N . ASP A 1 102 ? -6.722 -4.088 19.599 1.00 83.44 102 ASP A N 1
ATOM 766 C CA . ASP A 1 102 ? -6.918 -5.120 20.613 1.00 83.44 102 ASP A CA 1
ATOM 767 C C . ASP A 1 102 ? -5.790 -5.083 21.643 1.00 83.44 102 ASP A C 1
ATOM 769 O O . ASP A 1 102 ? -6.061 -4.962 22.831 1.00 83.44 102 ASP A O 1
ATOM 773 N N . SER A 1 103 ? -4.533 -5.005 21.199 1.00 79.38 103 SER A N 1
ATOM 774 C CA . SER A 1 103 ? -3.368 -4.861 22.085 1.00 79.38 103 SER A CA 1
ATOM 775 C C . SER A 1 103 ? -3.458 -3.6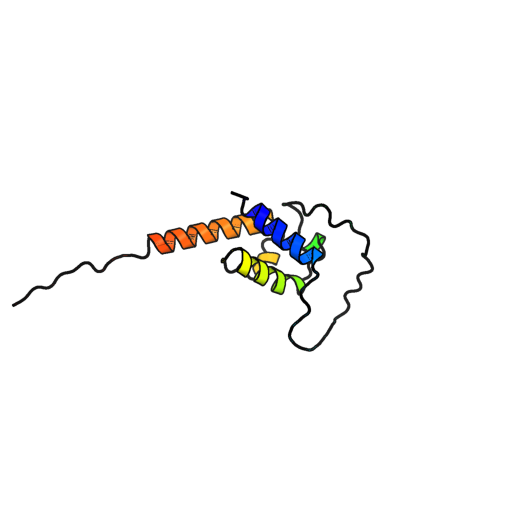13 22.972 1.00 79.38 103 SER A C 1
ATOM 777 O O . SER A 1 103 ? -3.146 -3.666 24.159 1.00 79.38 103 SER A O 1
ATOM 779 N N . GLN A 1 104 ? -3.949 -2.493 22.432 1.00 72.81 104 GLN A N 1
ATOM 780 C CA . GLN A 1 104 ? -4.162 -1.257 23.193 1.00 72.81 104 GLN A CA 1
ATOM 781 C C . GLN A 1 104 ? -5.336 -1.364 24.186 1.00 72.81 104 GLN A C 1
ATOM 783 O O . GLN A 1 104 ? -5.329 -0.691 25.216 1.00 72.81 104 GLN A O 1
ATOM 788 N N . ARG A 1 105 ? -6.362 -2.176 23.887 1.00 70.19 105 ARG A N 1
ATOM 789 C CA . ARG A 1 105 ? -7.508 -2.425 24.786 1.00 70.19 105 ARG A CA 1
ATOM 790 C C . ARG A 1 105 ? -7.215 -3.486 25.846 1.00 70.19 105 ARG A C 1
ATOM 792 O O . ARG A 1 105 ? -7.674 -3.341 26.974 1.00 70.19 105 ARG A O 1
ATOM 799 N N . GLY A 1 106 ? -6.487 -4.537 25.485 1.00 65.31 106 GLY A N 1
ATOM 800 C CA . GLY A 1 106 ? -6.053 -5.632 26.354 1.00 65.31 106 GLY A CA 1
ATOM 801 C C . GLY A 1 106 ? -4.809 -5.288 27.176 1.00 65.31 106 GLY 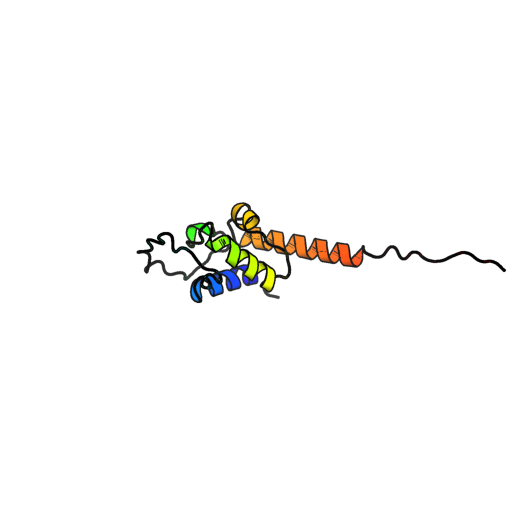A C 1
ATOM 802 O O . GLY A 1 106 ? -4.536 -5.932 28.188 1.00 65.31 106 GLY A O 1
ATOM 803 N N . GLY A 1 107 ? -4.094 -4.225 26.797 1.00 51.22 107 GLY A N 1
ATOM 804 C CA . GLY A 1 107 ? -2.958 -3.637 27.501 1.00 51.22 107 GLY A CA 1
ATOM 805 C C . GLY A 1 107 ? -3.339 -2.873 28.770 1.00 51.22 107 GLY A C 1
ATOM 806 O O . GLY A 1 107 ? -2.925 -1.734 28.954 1.00 51.22 107 GLY A O 1
ATOM 807 N N . ALA A 1 108 ? -4.121 -3.494 29.651 1.00 56.31 108 ALA A N 1
ATOM 808 C CA . ALA A 1 108 ? -4.162 -3.148 31.066 1.00 56.31 108 ALA A CA 1
ATOM 809 C C . ALA A 1 108 ? -4.622 -4.348 31.915 1.00 56.31 108 ALA A C 1
ATOM 811 O O . ALA A 1 108 ? -5.792 -4.425 32.291 1.00 56.31 108 ALA A O 1
ATOM 812 N N . PRO A 1 109 ? -3.717 -5.233 32.364 1.00 52.38 109 PRO A N 1
ATOM 813 C CA . PRO A 1 109 ? -3.785 -5.677 33.739 1.00 52.38 109 PRO A CA 1
ATOM 814 C C . PRO A 1 109 ? -3.245 -4.526 34.593 1.00 52.38 109 PRO A C 1
ATOM 816 O O . PRO A 1 109 ? -2.038 -4.345 34.746 1.00 52.38 109 PRO A O 1
ATOM 819 N N . ALA A 1 110 ? -4.143 -3.705 35.136 1.00 55.84 110 ALA A N 1
ATOM 820 C CA . ALA A 1 110 ? -3.786 -2.907 36.297 1.00 55.84 110 ALA A CA 1
ATOM 821 C C . ALA A 1 110 ? -3.240 -3.865 37.375 1.00 55.84 110 ALA A C 1
ATOM 823 O O . ALA A 1 110 ? -3.947 -4.815 37.723 1.00 55.84 110 ALA A O 1
ATOM 824 N N . PRO A 1 111 ? -2.047 -3.648 37.959 1.00 59.00 111 PRO A N 1
ATOM 825 C CA . PRO A 1 111 ? -1.776 -4.198 39.273 1.00 59.00 111 PRO A CA 1
ATOM 826 C C . PRO A 1 111 ? -2.650 -3.423 40.267 1.00 59.00 111 PRO A C 1
ATOM 828 O O . PRO A 1 111 ? -2.250 -2.409 40.836 1.00 59.00 111 PRO A O 1
ATOM 831 N N . ALA A 1 112 ? -3.893 -3.876 40.428 1.00 58.59 112 ALA A N 1
ATOM 832 C CA . ALA A 1 112 ? -4.740 -3.477 41.535 1.00 58.59 112 ALA A CA 1
ATOM 833 C C . ALA A 1 112 ? -4.144 -4.050 42.832 1.00 58.59 112 ALA A C 1
ATOM 835 O O . ALA A 1 112 ? -4.199 -5.248 43.084 1.00 58.59 112 ALA A O 1
ATOM 836 N N . THR A 1 113 ? -3.511 -3.152 43.589 1.00 64.62 113 THR A N 1
ATOM 837 C CA . THR A 1 113 ? -3.686 -2.920 45.033 1.00 64.62 113 THR A CA 1
ATOM 838 C C . THR A 1 113 ? -3.718 -4.135 45.976 1.00 64.62 113 THR A C 1
ATOM 840 O O . THR A 1 113 ? -4.689 -4.878 45.963 1.00 64.62 113 THR A O 1
ATOM 843 N N . ALA A 1 114 ? -2.765 -4.222 46.922 1.00 54.38 114 ALA A N 1
ATOM 844 C CA . ALA A 1 114 ? -3.028 -4.372 48.373 1.00 54.38 114 ALA A CA 1
ATOM 845 C C . ALA A 1 114 ? -1.775 -4.746 49.197 1.00 54.38 114 ALA A C 1
ATOM 847 O O . ALA A 1 114 ? -0.982 -5.594 48.801 1.00 54.38 114 ALA A O 1
ATOM 848 N N . GLY A 1 115 ? -1.683 -4.153 50.393 1.00 47.69 115 GLY A N 1
ATOM 849 C CA . GLY A 1 115 ? -0.739 -4.463 51.475 1.00 47.69 115 GLY A CA 1
ATOM 850 C C . GLY A 1 115 ? -0.422 -3.185 52.265 1.00 47.69 115 GLY A C 1
ATOM 851 O O . GLY A 1 115 ? 0.546 -2.513 51.947 1.00 47.69 115 GLY A O 1
ATOM 852 N N . ALA A 1 116 ? -1.324 -2.617 53.072 1.00 64.56 116 ALA A N 1
ATOM 853 C CA . ALA A 1 116 ? -1.763 -3.069 54.402 1.00 64.56 116 ALA A CA 1
ATOM 854 C C . ALA A 1 116 ? -0.613 -3.215 55.427 1.00 64.56 116 ALA A C 1
ATOM 856 O O . ALA A 1 116 ? 0.240 -4.085 55.273 1.00 64.56 116 ALA A O 1
ATOM 857 N N . GLY A 1 117 ? -0.679 -2.415 56.504 1.00 59.62 117 GLY A N 1
ATOM 858 C CA . GLY A 1 117 ? 0.131 -2.502 57.734 1.00 59.62 117 GLY A CA 1
ATOM 859 C C . GLY A 1 117 ? 1.076 -1.303 57.891 1.00 59.62 117 GLY A C 1
ATOM 860 O O . GLY A 1 117 ? 1.864 -1.056 56.990 1.00 59.62 117 GLY A O 1
ATOM 861 N N . ASN A 1 118 ? 1.079 -0.501 58.959 1.00 58.12 118 ASN A N 1
ATOM 862 C CA . ASN A 1 118 ? 0.506 -0.530 60.313 1.00 58.12 118 ASN A CA 1
ATOM 863 C C . ASN A 1 118 ? 0.408 0.939 60.764 1.00 58.12 118 ASN A C 1
ATOM 865 O O . ASN A 1 118 ? 1.393 1.666 60.494 1.00 58.12 118 ASN A O 1
#

Radius of gyration: 20.22 Å; Cα contacts (8 Å, |Δi|>4): 77; chains: 1; bounding box: 40×24×84 Å

pLDDT: mean 72.74, std 16.05, range [40.22, 90.69]

Mean predicted aligned error: 11.55 Å